Protein AF-A0A2J9IL56-F1 (afdb_monomer)

Sequence (90 aa):
MIRNGKPIDHSNVGGLWGSLVAFIVSFGLFVGVCYAIGFWTLENVWVPGIAILVCAVLAFLIPKQILGRSDSVDEVAIHTPASHAVERGH

Solvent-accessible surface area (backbone atoms only — not comparable to full-atom values): 5591 Å² total; per-residue (Å²): 119,68,59,93,92,37,75,66,77,83,80,54,82,89,42,59,66,62,54,48,52,54,46,53,55,53,49,52,39,51,51,49,36,62,53,28,58,74,60,56,40,93,90,44,47,61,67,29,46,52,52,37,51,50,39,56,52,46,64,57,46,45,56,67,71,70,68,46,70,94,74,73,74,61,66,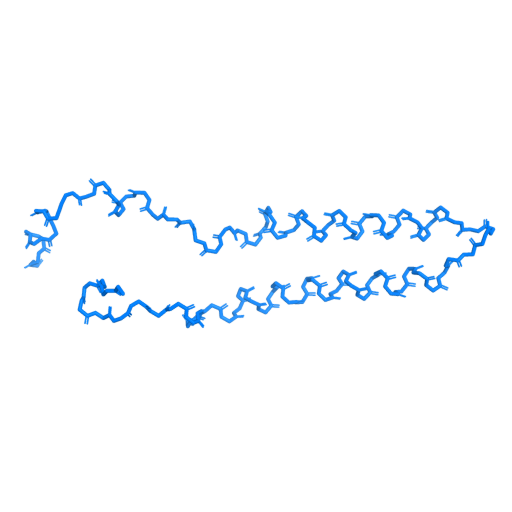72,73,74,71,55,65,81,74,63,71,67,74,67,77,119

Radius of gyration: 22.0 Å; Cα contacts (8 Å, |Δi|>4): 35; chains: 1; bounding box: 41×23×65 Å

Secondary structure (DSSP, 8-state):
-EETTEE---S-TT-HHHHHHHHHHHHHHHHHHHHHHTT--SSS-HHHHHHHHHHHHHHHHHHHHTS--TT---HHHHSS-TTSTTTT--

Structure (mmCIF, N/CA/C/O backbone):
data_AF-A0A2J9IL56-F1
#
_entry.id   AF-A0A2J9IL56-F1
#
loop_
_atom_site.group_PDB
_atom_site.id
_atom_site.type_symbol
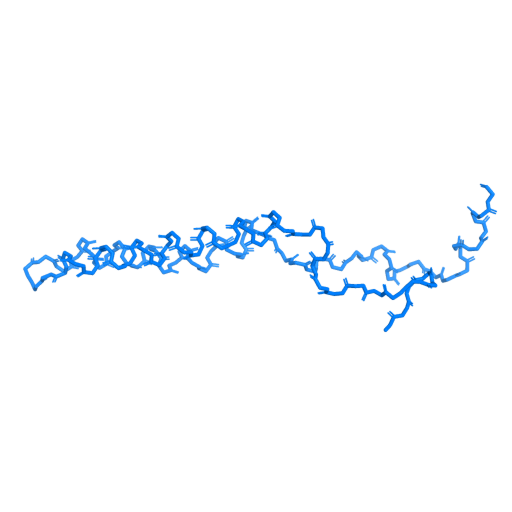_atom_site.label_atom_id
_atom_site.label_alt_id
_atom_site.label_comp_id
_atom_site.label_asym_id
_atom_site.label_entity_id
_atom_site.label_seq_id
_atom_site.pdbx_PDB_ins_code
_atom_site.Cartn_x
_atom_site.Cartn_y
_atom_site.Cartn_z
_atom_site.occupancy
_atom_site.B_iso_or_equiv
_atom_site.auth_seq_id
_atom_site.auth_comp_id
_atom_site.auth_asym_id
_atom_site.auth_atom_id
_atom_site.pdbx_PDB_model_num
ATOM 1 N N . MET A 1 1 ? 7.210 14.418 -32.065 1.00 52.41 1 MET A N 1
ATOM 2 C CA . MET A 1 1 ? 8.689 14.443 -32.137 1.00 52.41 1 MET A CA 1
ATOM 3 C C . MET A 1 1 ? 9.143 13.141 -32.782 1.00 52.41 1 MET A C 1
ATOM 5 O O . MET A 1 1 ? 8.705 12.085 -32.340 1.00 52.41 1 MET A O 1
ATOM 9 N N . ILE A 1 2 ? 9.910 13.216 -33.872 1.00 51.44 2 ILE A N 1
ATOM 10 C CA . ILE A 1 2 ? 10.428 12.057 -34.618 1.00 51.44 2 ILE A CA 1
ATOM 11 C C . ILE A 1 2 ? 11.909 11.921 -34.265 1.00 51.44 2 ILE A C 1
ATOM 13 O O . ILE A 1 2 ? 12.642 12.904 -34.361 1.00 51.44 2 ILE A O 1
ATOM 17 N N . ARG A 1 3 ? 12.349 10.726 -33.863 1.00 55.62 3 ARG A N 1
ATOM 18 C CA . ARG A 1 3 ? 13.771 10.400 -33.677 1.00 55.62 3 ARG A CA 1
ATOM 19 C C . ARG A 1 3 ? 14.110 9.315 -34.698 1.00 55.62 3 ARG A C 1
ATOM 21 O O . ARG A 1 3 ? 13.417 8.307 -34.754 1.00 55.62 3 ARG A O 1
ATOM 28 N N . ASN A 1 4 ? 15.113 9.542 -35.548 1.00 58.53 4 ASN A N 1
ATOM 29 C CA . ASN A 1 4 ? 15.531 8.606 -36.609 1.00 58.53 4 ASN A CA 1
ATOM 30 C C . ASN A 1 4 ? 14.386 8.115 -37.526 1.00 58.53 4 ASN A C 1
ATOM 32 O O . ASN A 1 4 ? 14.261 6.925 -37.798 1.00 58.53 4 ASN A O 1
ATOM 36 N N . GLY A 1 5 ? 13.511 9.019 -37.983 1.00 66.50 5 GLY A N 1
ATOM 37 C CA . GLY A 1 5 ? 12.467 8.701 -38.971 1.00 66.50 5 GLY A CA 1
ATOM 38 C C . GLY A 1 5 ? 11.263 7.899 -38.455 1.00 66.50 5 GLY A C 1
ATOM 39 O O . GLY A 1 5 ? 10.327 7.681 -39.221 1.00 66.50 5 GLY A O 1
ATOM 40 N N . LYS A 1 6 ? 11.232 7.504 -37.173 1.00 56.16 6 LYS A N 1
ATOM 41 C CA . LYS A 1 6 ? 10.089 6.823 -36.543 1.00 56.16 6 LYS A CA 1
ATOM 42 C C . LYS A 1 6 ? 9.426 7.718 -35.476 1.00 56.16 6 LYS A C 1
ATOM 44 O O . LYS A 1 6 ? 10.140 8.432 -34.760 1.00 56.16 6 LYS A O 1
ATOM 49 N N . PRO A 1 7 ? 8.082 7.732 -35.362 1.00 63.28 7 PRO A N 1
ATOM 50 C CA . PRO A 1 7 ? 7.403 8.392 -34.249 1.00 63.28 7 PRO A CA 1
ATOM 51 C C . PRO A 1 7 ? 7.897 7.828 -32.910 1.00 63.28 7 PRO A C 1
ATOM 53 O O . PRO A 1 7 ? 8.031 6.616 -32.768 1.00 63.28 7 PRO A O 1
ATOM 56 N N . ILE A 1 8 ? 8.191 8.695 -31.936 1.00 61.19 8 ILE A N 1
ATOM 57 C CA . ILE A 1 8 ? 8.447 8.243 -30.562 1.00 61.19 8 ILE A CA 1
ATOM 58 C C . ILE A 1 8 ? 7.109 7.790 -29.965 1.00 61.19 8 ILE A C 1
ATOM 60 O O . ILE A 1 8 ? 6.248 8.625 -29.671 1.00 61.19 8 ILE A O 1
ATOM 64 N N . ASP A 1 9 ? 6.952 6.483 -29.773 1.00 61.06 9 ASP A N 1
ATOM 65 C CA . ASP A 1 9 ? 5.794 5.901 -29.097 1.00 61.06 9 ASP A CA 1
ATOM 66 C C . ASP A 1 9 ? 5.907 6.104 -27.581 1.00 61.06 9 ASP A C 1
ATOM 68 O O . ASP A 1 9 ? 6.715 5.472 -26.906 1.00 61.06 9 ASP A O 1
ATOM 72 N N . HIS A 1 10 ? 5.074 6.996 -27.040 1.00 60.19 10 HIS A N 1
ATOM 73 C CA . HIS A 1 10 ? 4.972 7.272 -25.599 1.00 60.19 10 HIS A CA 1
ATOM 74 C C . HIS A 1 10 ? 3.945 6.367 -24.892 1.00 60.19 10 HIS A C 1
ATOM 76 O O . HIS A 1 10 ? 3.647 6.550 -23.717 1.00 60.19 10 HIS A O 1
ATOM 82 N N . SER A 1 11 ? 3.369 5.388 -25.592 1.00 63.62 11 SER A N 1
ATOM 83 C CA . SER A 1 11 ? 2.289 4.527 -25.091 1.00 63.62 11 SER A CA 1
ATOM 84 C C . SER A 1 11 ? 2.772 3.353 -24.228 1.00 63.62 11 SER A C 1
ATOM 86 O O . SER A 1 11 ? 2.019 2.406 -24.015 1.00 63.62 11 SER A O 1
ATOM 88 N N . ASN A 1 12 ? 4.007 3.400 -23.710 1.00 67.06 12 ASN A N 1
ATOM 89 C CA . ASN A 1 12 ? 4.621 2.308 -22.945 1.00 67.06 12 ASN A CA 1
ATOM 90 C C . ASN A 1 12 ? 4.678 0.976 -23.733 1.00 67.06 12 ASN A C 1
ATOM 92 O O . ASN A 1 12 ? 4.560 -0.116 -23.171 1.00 67.06 12 ASN A O 1
ATOM 96 N N . VAL A 1 13 ? 4.845 1.047 -25.060 1.00 62.47 13 VAL A N 1
ATOM 97 C CA . VAL A 1 13 ? 4.973 -0.137 -25.926 1.00 62.47 13 VAL A CA 1
ATOM 98 C C . VAL A 1 13 ? 6.225 -0.916 -25.519 1.00 62.47 13 VAL A C 1
ATOM 100 O O . VAL A 1 13 ? 7.337 -0.408 -25.612 1.00 62.47 13 VAL A O 1
ATOM 103 N N . GLY A 1 14 ? 6.042 -2.146 -25.029 1.00 68.69 14 GLY A N 1
ATOM 104 C CA . GLY A 1 14 ? 7.119 -2.989 -24.489 1.00 68.69 14 GLY A CA 1
ATOM 105 C C . GLY A 1 14 ? 7.354 -2.866 -22.974 1.00 68.69 14 GLY A C 1
ATOM 106 O O . GLY A 1 14 ? 8.052 -3.704 -22.410 1.00 68.69 14 GLY A O 1
ATOM 107 N N . GLY A 1 15 ? 6.722 -1.908 -22.287 1.00 76.31 15 GLY A N 1
ATOM 108 C CA . GLY A 1 15 ? 6.875 -1.674 -20.841 1.00 76.31 15 GLY A CA 1
ATOM 109 C C . GLY A 1 15 ? 5.795 -2.309 -19.955 1.00 76.31 15 GLY A C 1
ATOM 110 O O . GLY A 1 15 ? 5.634 -1.919 -18.796 1.00 76.31 15 GLY A O 1
ATOM 111 N N . LEU A 1 16 ? 5.043 -3.288 -20.473 1.00 83.00 16 LEU A N 1
ATOM 112 C CA . LEU A 1 16 ? 3.928 -3.932 -19.762 1.00 83.00 16 LEU A CA 1
ATOM 113 C C . LEU A 1 16 ? 4.350 -4.508 -18.405 1.00 83.00 16 LEU A C 1
ATOM 115 O O . LEU A 1 16 ? 3.637 -4.336 -17.421 1.00 83.00 16 LEU A O 1
ATOM 119 N N . TRP A 1 17 ? 5.518 -5.148 -18.332 1.00 81.31 17 TRP A N 1
ATOM 120 C CA . TRP A 1 17 ? 6.015 -5.746 -17.092 1.00 81.31 17 TRP A CA 1
ATOM 121 C C . TRP A 1 17 ? 6.321 -4.704 -16.013 1.00 81.31 17 TRP A C 1
ATOM 123 O O . TRP A 1 17 ? 5.992 -4.928 -14.851 1.00 81.31 17 TRP A O 1
ATOM 133 N N . GLY A 1 18 ? 6.869 -3.544 -16.390 1.00 81.88 18 GLY A N 1
ATOM 134 C CA . GLY A 1 18 ? 7.112 -2.443 -15.454 1.00 81.88 18 GLY A CA 1
ATOM 135 C C . GLY A 1 18 ? 5.807 -1.896 -14.876 1.00 81.88 18 GLY A C 1
ATOM 136 O O . GLY A 1 18 ? 5.663 -1.771 -13.660 1.00 81.88 18 GLY A O 1
ATOM 137 N N . SER A 1 19 ? 4.810 -1.661 -15.734 1.00 84.38 19 SER A N 1
ATOM 138 C CA . SER A 1 19 ? 3.485 -1.201 -15.301 1.00 84.38 19 SER A CA 1
ATOM 139 C C . SER A 1 19 ? 2.727 -2.245 -14.484 1.00 84.38 19 SER A C 1
ATOM 141 O O . SER A 1 19 ? 2.037 -1.889 -13.532 1.00 84.38 19 SER A O 1
ATOM 143 N N . LEU A 1 20 ? 2.868 -3.531 -14.813 1.00 88.81 20 LEU A N 1
ATOM 144 C CA . LEU A 1 20 ? 2.245 -4.623 -14.069 1.00 88.81 20 LEU A CA 1
ATOM 145 C C . LEU A 1 20 ? 2.831 -4.742 -12.659 1.00 88.81 20 LEU A C 1
ATOM 147 O O . LEU A 1 20 ? 2.077 -4.855 -11.695 1.00 88.81 20 LEU 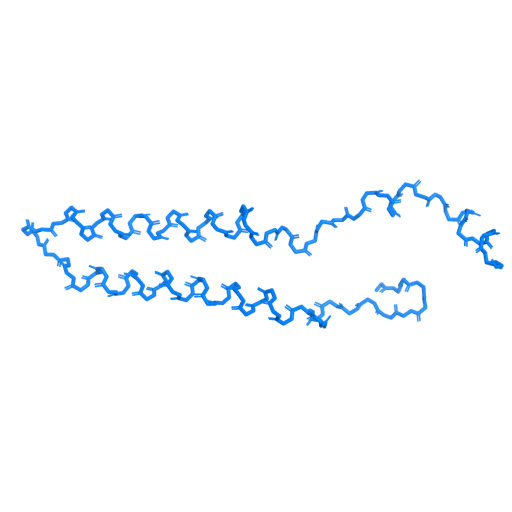A O 1
ATOM 151 N N . VAL A 1 21 ? 4.158 -4.667 -12.520 1.00 88.25 21 VAL A N 1
ATOM 152 C CA . VAL A 1 21 ? 4.816 -4.653 -11.204 1.00 88.25 21 VAL A CA 1
ATOM 153 C C . VAL A 1 21 ? 4.373 -3.425 -10.403 1.00 88.25 21 VAL A C 1
ATOM 155 O O . VAL A 1 21 ? 4.001 -3.564 -9.238 1.00 88.25 21 V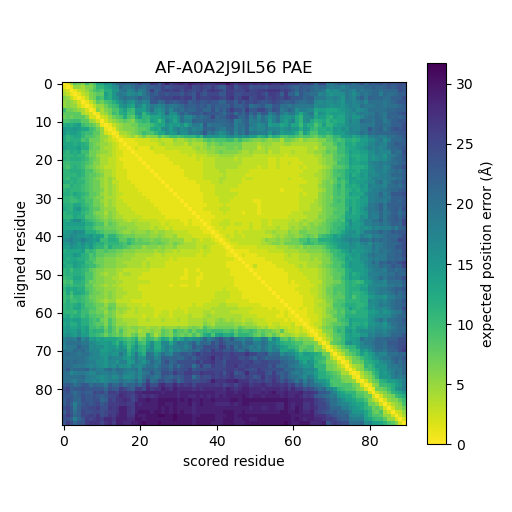AL A O 1
ATOM 158 N N . ALA A 1 22 ? 4.318 -2.245 -11.030 1.00 87.88 22 ALA A N 1
ATOM 159 C CA . ALA A 1 22 ? 3.808 -1.024 -10.398 1.00 87.88 22 ALA A CA 1
ATOM 160 C C . ALA A 1 22 ? 2.372 -1.167 -9.897 1.00 87.88 22 ALA A C 1
ATOM 162 O O . ALA A 1 22 ? 2.060 -0.752 -8.777 1.00 87.88 22 ALA A O 1
ATOM 163 N N . PHE A 1 23 ? 1.516 -1.789 -10.706 1.00 90.25 23 PHE A N 1
ATOM 164 C CA . PHE A 1 23 ? 0.139 -2.071 -10.341 1.00 90.25 23 PHE A CA 1
ATOM 165 C C . PHE A 1 23 ? 0.061 -3.028 -9.151 1.00 90.25 23 PHE A C 1
ATOM 167 O O . PHE A 1 23 ? -0.564 -2.682 -8.154 1.00 90.25 23 PHE A O 1
ATOM 174 N N . ILE A 1 24 ? 0.722 -4.189 -9.212 1.00 94.44 24 ILE A N 1
ATOM 175 C CA . ILE A 1 24 ? 0.659 -5.208 -8.151 1.00 94.44 24 ILE A CA 1
ATOM 176 C C . ILE A 1 24 ? 1.147 -4.639 -6.817 1.00 94.44 24 ILE A C 1
ATOM 178 O O . ILE A 1 24 ? 0.502 -4.844 -5.792 1.00 94.44 24 ILE A O 1
ATOM 182 N N . VAL A 1 25 ? 2.252 -3.892 -6.826 1.00 92.75 25 VAL A N 1
ATOM 183 C CA . VAL A 1 25 ? 2.798 -3.263 -5.617 1.00 92.75 25 VAL A CA 1
ATOM 184 C C . VAL A 1 25 ? 1.825 -2.230 -5.048 1.00 92.75 25 VAL A C 1
ATOM 186 O O . VAL A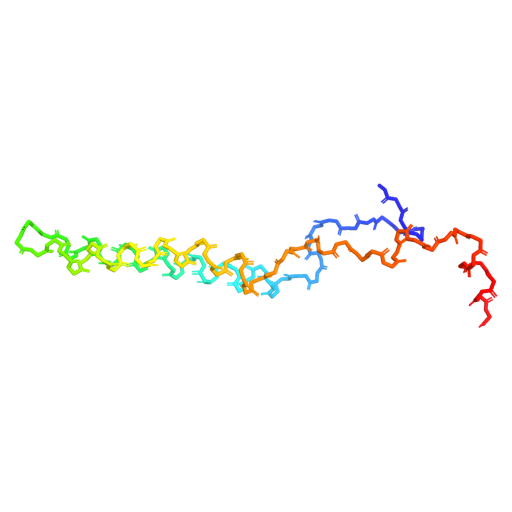 1 25 ? 1.502 -2.278 -3.861 1.00 92.75 25 VAL A O 1
ATOM 189 N N . SER A 1 26 ? 1.336 -1.309 -5.882 1.00 92.38 26 SER A N 1
ATOM 190 C CA . SER A 1 26 ? 0.443 -0.235 -5.424 1.00 92.38 26 SER A CA 1
ATOM 191 C C . SER A 1 26 ? -0.895 -0.791 -4.937 1.00 92.38 26 SER A C 1
ATOM 193 O O . SER A 1 26 ? -1.410 -0.378 -3.899 1.00 92.38 26 SER A O 1
ATOM 195 N N . PHE A 1 27 ? -1.436 -1.774 -5.656 1.00 94.88 27 PHE A N 1
ATOM 196 C CA . PHE A 1 27 ? -2.678 -2.447 -5.305 1.00 94.88 27 PHE A CA 1
ATOM 197 C C . PHE A 1 27 ? -2.527 -3.290 -4.035 1.00 94.88 27 PHE A C 1
ATOM 199 O O . PHE A 1 27 ? -3.393 -3.244 -3.165 1.00 94.88 27 PHE A O 1
ATOM 206 N N . GLY A 1 28 ? -1.408 -4.000 -3.872 1.00 96.44 28 GLY A N 1
ATOM 207 C CA . GLY A 1 28 ? -1.111 -4.760 -2.658 1.00 96.44 28 GLY A CA 1
ATOM 208 C C . GLY A 1 28 ? -1.048 -3.872 -1.414 1.00 96.44 28 GLY A C 1
ATOM 209 O O . GLY A 1 28 ? -1.633 -4.211 -0.387 1.00 96.44 28 GLY A O 1
ATOM 210 N N . LEU A 1 29 ? -0.414 -2.700 -1.514 1.00 96.12 29 LEU A N 1
ATOM 211 C CA . LEU A 1 29 ? -0.384 -1.720 -0.422 1.00 96.12 29 LEU A CA 1
ATOM 212 C C . LEU A 1 29 ? -1.772 -1.152 -0.109 1.00 96.12 29 LEU A C 1
ATOM 214 O O . LEU A 1 29 ? -2.116 -1.007 1.063 1.00 96.12 29 LEU A O 1
ATOM 218 N N . PHE A 1 30 ? -2.580 -0.876 -1.134 1.00 94.94 30 PHE A N 1
ATOM 219 C CA . PHE A 1 30 ? -3.965 -0.439 -0.956 1.00 94.94 30 PHE A CA 1
ATOM 220 C C . PHE A 1 30 ? -4.799 -1.488 -0.209 1.00 94.94 30 PHE A C 1
ATOM 222 O O . PHE A 1 30 ? -5.432 -1.171 0.798 1.00 94.94 30 PHE A O 1
ATOM 229 N N . VAL A 1 31 ? -4.735 -2.753 -0.636 1.00 97.56 31 VAL A N 1
ATOM 230 C CA . VAL A 1 31 ? -5.417 -3.862 0.047 1.00 97.56 31 VAL A CA 1
ATOM 231 C C . VAL A 1 31 ? -4.899 -4.029 1.478 1.00 97.56 31 VAL A C 1
ATOM 233 O O . VAL A 1 31 ? -5.694 -4.256 2.386 1.00 97.56 31 VAL A O 1
ATOM 236 N N . GLY A 1 32 ? -3.595 -3.850 1.708 1.00 96.19 32 GLY A N 1
ATOM 237 C CA . GLY A 1 32 ? -3.001 -3.866 3.047 1.00 96.19 32 GLY A CA 1
ATOM 238 C C . GLY A 1 32 ? -3.607 -2.816 3.983 1.00 96.19 32 GLY A C 1
ATOM 239 O O . GLY A 1 32 ? -3.933 -3.132 5.126 1.00 96.19 32 GLY A O 1
ATOM 240 N N . VAL A 1 33 ? -3.846 -1.598 3.489 1.00 96.81 33 VAL A N 1
ATOM 241 C CA . VAL A 1 33 ? -4.544 -0.542 4.245 1.00 96.81 33 VAL A CA 1
ATOM 242 C C . VAL A 1 33 ? -6.004 -0.918 4.502 1.00 96.81 33 VAL A C 1
ATOM 244 O O . VAL A 1 33 ? -6.467 -0.799 5.637 1.00 96.81 33 VAL A O 1
ATOM 247 N N . CYS A 1 34 ? -6.723 -1.415 3.490 1.00 96.31 34 CYS A N 1
ATOM 248 C CA . CYS A 1 34 ? -8.109 -1.873 3.647 1.00 96.31 34 CYS A CA 1
ATOM 249 C C . CYS A 1 34 ? -8.242 -3.020 4.658 1.00 96.31 34 CYS A C 1
ATOM 251 O O . CYS A 1 34 ? -9.238 -3.102 5.371 1.00 96.31 34 CYS A O 1
ATOM 253 N N . TYR A 1 35 ? -7.248 -3.901 4.740 1.00 96.00 35 TYR A N 1
ATOM 254 C CA . TYR A 1 35 ? -7.211 -4.955 5.745 1.00 96.00 35 TYR A CA 1
ATOM 255 C C . TYR A 1 35 ? -6.922 -4.379 7.135 1.00 96.00 35 TYR A C 1
ATOM 257 O O . TYR A 1 35 ? -7.664 -4.644 8.077 1.00 96.00 35 TYR A O 1
ATOM 265 N N . ALA A 1 36 ? -5.885 -3.545 7.263 1.00 95.19 36 ALA A N 1
ATOM 266 C CA . ALA A 1 36 ? -5.471 -2.972 8.541 1.00 95.19 36 ALA A CA 1
ATOM 267 C C . ALA A 1 36 ? -6.561 -2.100 9.184 1.00 95.19 36 ALA A C 1
ATOM 269 O O . ALA A 1 36 ? -6.760 -2.172 10.397 1.00 95.19 36 ALA A O 1
ATOM 270 N N . ILE A 1 37 ? -7.315 -1.330 8.391 1.00 94.69 37 ILE A N 1
ATOM 271 C CA . ILE A 1 37 ? -8.404 -0.494 8.918 1.00 94.69 37 ILE A CA 1
ATOM 272 C C . ILE A 1 37 ? -9.540 -1.334 9.520 1.00 94.69 37 ILE A C 1
ATOM 274 O O . ILE A 1 37 ? -10.200 -0.881 10.449 1.00 94.69 37 ILE A O 1
ATOM 278 N N . GLY A 1 38 ? -9.727 -2.576 9.058 1.00 94.00 38 GLY A N 1
ATOM 279 C CA . GLY A 1 38 ? -10.721 -3.503 9.605 1.00 94.00 38 GLY A CA 1
ATOM 280 C C . GLY A 1 38 ? -10.457 -3.910 11.058 1.00 94.00 38 GLY A C 1
ATOM 281 O O . GLY A 1 38 ? -11.384 -4.307 11.757 1.00 94.00 38 GLY A O 1
ATOM 282 N N . PHE A 1 39 ? -9.218 -3.768 11.536 1.00 92.88 39 PHE A N 1
ATOM 283 C CA . PHE A 1 39 ? -8.840 -4.036 12.928 1.00 92.88 39 PHE A CA 1
ATOM 284 C C . PHE A 1 39 ? -8.786 -2.766 13.782 1.00 92.88 39 PHE A C 1
ATOM 286 O O . PHE A 1 39 ? -8.418 -2.832 14.957 1.00 92.88 39 PHE A O 1
ATOM 293 N N . TRP A 1 40 ? -9.130 -1.606 13.215 1.00 92.00 40 TRP A N 1
ATOM 294 C CA . TRP A 1 40 ? -9.058 -0.339 13.925 1.00 92.00 40 TRP A CA 1
ATOM 295 C C . TRP A 1 40 ? -10.190 -0.206 14.936 1.00 92.00 40 TRP A C 1
ATOM 297 O O . TRP A 1 40 ? -11.354 -0.015 14.590 1.00 92.00 40 TRP A O 1
ATOM 307 N N . THR A 1 41 ? -9.823 -0.244 16.211 1.00 93.62 41 THR A N 1
ATOM 308 C CA . THR A 1 41 ? -10.726 -0.017 17.341 1.00 93.62 41 THR A CA 1
ATOM 309 C C . THR A 1 41 ? -10.115 1.025 18.273 1.00 93.62 41 THR A C 1
ATOM 311 O O . THR A 1 41 ? -8.906 1.242 18.250 1.00 93.62 41 THR A O 1
ATOM 314 N N . LEU A 1 42 ? -10.930 1.682 19.104 1.00 91.50 42 LEU A N 1
ATOM 315 C CA . LEU A 1 42 ? -10.432 2.680 20.064 1.00 91.50 42 LEU A CA 1
ATOM 316 C C . LEU A 1 42 ? -9.551 2.066 21.165 1.00 91.50 42 LEU A C 1
ATOM 318 O O . LEU A 1 42 ? -8.719 2.760 21.740 1.00 91.50 42 LEU A O 1
ATOM 322 N N . GLU A 1 43 ? -9.706 0.770 21.430 1.00 94.44 43 GLU A N 1
ATOM 323 C CA . GLU A 1 43 ? -8.888 0.027 22.393 1.00 94.44 43 GLU A CA 1
ATOM 324 C C . GLU A 1 43 ? -7.535 -0.386 21.799 1.00 94.44 43 GLU A C 1
ATOM 326 O O . GLU A 1 43 ? -6.534 -0.457 22.510 1.00 94.44 43 GLU A O 1
ATOM 331 N N . ASN A 1 44 ? -7.479 -0.618 20.483 1.00 90.50 44 ASN A N 1
ATOM 332 C CA . ASN A 1 44 ? -6.264 -1.005 19.776 1.00 90.50 44 ASN A CA 1
ATOM 333 C C . ASN A 1 44 ? -6.048 -0.143 18.528 1.00 90.50 44 ASN A C 1
ATOM 335 O O . ASN A 1 44 ? -6.238 -0.575 17.392 1.00 90.50 44 ASN A O 1
ATOM 339 N N . VAL A 1 45 ? -5.637 1.101 18.767 1.00 94.88 45 VAL A N 1
ATOM 340 C CA . 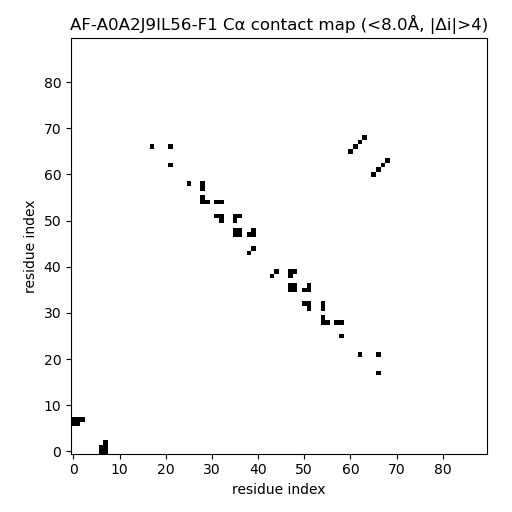VAL A 1 45 ? -5.382 2.103 17.721 1.00 94.88 45 VAL A CA 1
ATOM 341 C C . VAL A 1 45 ? -3.977 1.957 17.129 1.00 94.88 45 VAL A C 1
ATOM 343 O O . VAL A 1 45 ? -3.759 2.188 15.942 1.00 94.88 45 VAL A O 1
ATOM 346 N N . TRP A 1 46 ? -3.002 1.570 17.954 1.00 94.56 46 TRP A N 1
ATOM 347 C CA . TRP A 1 46 ? -1.586 1.643 17.596 1.00 94.56 46 TRP A CA 1
ATOM 348 C C . TRP A 1 46 ? -1.169 0.619 16.547 1.00 94.56 46 TRP A C 1
ATOM 350 O O . TRP A 1 46 ? -0.479 0.977 15.597 1.00 94.56 46 TRP A O 1
ATOM 360 N N . VAL A 1 47 ? -1.587 -0.639 16.692 1.00 94.50 47 VAL A N 1
ATOM 361 C CA . VAL A 1 47 ? -1.204 -1.709 15.758 1.00 94.50 47 VAL A CA 1
ATOM 362 C C . VAL A 1 47 ? -1.727 -1.439 14.337 1.00 94.50 47 VAL A C 1
ATOM 364 O O . VAL A 1 47 ? -0.904 -1.360 13.419 1.00 94.50 47 VAL A O 1
ATOM 367 N N . PRO A 1 48 ? -3.042 -1.232 14.115 1.00 96.12 48 PRO A N 1
ATOM 368 C CA . PRO A 1 48 ? -3.553 -0.900 12.784 1.00 96.12 48 PRO A CA 1
ATOM 369 C C . PRO A 1 48 ? -3.066 0.477 12.304 1.00 96.12 48 PRO A C 1
ATOM 371 O O . PRO A 1 48 ? -2.780 0.638 11.118 1.00 96.12 48 PRO A O 1
ATOM 374 N N . GLY A 1 49 ? -2.872 1.439 13.213 1.00 95.69 49 GLY A N 1
ATOM 375 C CA . GLY A 1 49 ? -2.293 2.752 12.918 1.00 95.69 49 GLY A CA 1
ATOM 376 C C . GLY A 1 49 ? -0.895 2.695 12.327 1.00 95.69 49 GLY A C 1
ATOM 377 O O . GLY A 1 49 ? -0.646 3.267 11.264 1.00 95.69 49 GLY A O 1
ATOM 378 N N . ILE A 1 50 ? 0.012 1.970 12.977 1.00 97.31 50 ILE A N 1
ATOM 379 C CA . ILE A 1 50 ? 1.387 1.803 12.504 1.00 97.31 50 ILE A CA 1
ATOM 380 C C . ILE A 1 50 ? 1.404 1.015 11.195 1.00 97.31 50 ILE A C 1
ATOM 382 O O . ILE A 1 50 ? 2.133 1.392 10.281 1.00 97.31 50 ILE A O 1
ATOM 386 N N . ALA A 1 51 ? 0.584 -0.032 11.063 1.00 96.44 51 ALA A N 1
ATOM 387 C CA . ALA A 1 51 ? 0.492 -0.795 9.820 1.00 96.44 51 ALA A CA 1
ATOM 3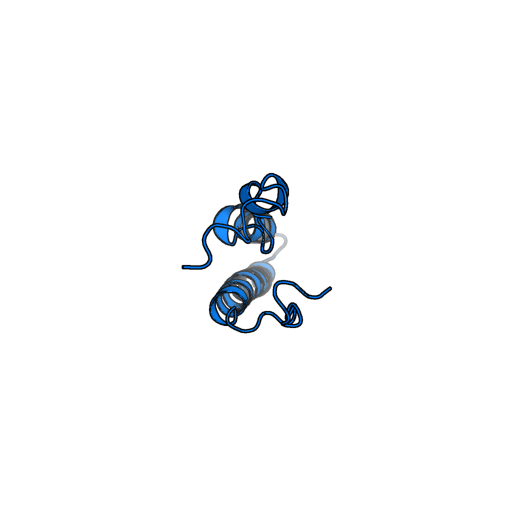88 C C . ALA A 1 51 ? 0.089 0.098 8.634 1.00 96.44 51 ALA A C 1
ATOM 390 O O . ALA A 1 51 ? 0.759 0.094 7.601 1.00 96.44 51 ALA A O 1
ATOM 391 N N . ILE A 1 52 ? -0.943 0.930 8.806 1.00 96.75 52 ILE A N 1
ATOM 392 C CA . ILE A 1 52 ? -1.388 1.880 7.777 1.00 96.75 52 ILE A CA 1
ATOM 393 C C . ILE A 1 52 ? -0.304 2.917 7.478 1.00 96.75 52 ILE A C 1
ATOM 395 O O . ILE A 1 52 ? -0.052 3.209 6.308 1.00 96.75 52 ILE A O 1
ATOM 399 N N . LEU A 1 53 ? 0.373 3.442 8.503 1.00 96.94 53 LEU A N 1
ATOM 400 C CA . LEU A 1 53 ? 1.471 4.392 8.327 1.00 96.94 53 LEU A CA 1
ATOM 401 C C . LEU A 1 53 ? 2.618 3.780 7.508 1.00 96.94 53 LEU A C 1
ATOM 403 O O . LEU A 1 53 ? 3.106 4.407 6.571 1.00 96.94 53 LEU A O 1
ATOM 407 N N . VAL A 1 54 ? 3.020 2.545 7.814 1.00 97.31 54 VAL A N 1
ATOM 408 C CA . VAL A 1 54 ? 4.052 1.822 7.059 1.00 97.31 54 VAL A CA 1
ATOM 409 C C . VAL A 1 54 ? 3.607 1.614 5.614 1.00 97.31 54 VAL A C 1
ATOM 411 O O . VAL A 1 54 ? 4.372 1.925 4.702 1.00 97.31 54 VAL A O 1
ATOM 414 N N . CYS A 1 55 ? 2.370 1.167 5.377 1.00 96.38 55 CYS A N 1
ATOM 415 C CA . CYS A 1 55 ? 1.838 1.026 4.021 1.00 96.38 55 CYS A CA 1
ATOM 416 C C . CYS A 1 55 ? 1.852 2.358 3.256 1.00 96.38 55 CYS A C 1
ATOM 418 O O . CYS A 1 55 ? 2.246 2.383 2.091 1.00 96.38 55 CYS A O 1
ATOM 420 N N . ALA A 1 56 ? 1.492 3.467 3.909 1.00 93.94 56 ALA A N 1
ATOM 421 C CA . ALA A 1 56 ? 1.531 4.796 3.310 1.00 93.94 56 ALA A CA 1
ATOM 422 C C . ALA A 1 56 ? 2.965 5.214 2.951 1.00 93.94 56 ALA A C 1
ATOM 424 O O . ALA A 1 56 ? 3.210 5.657 1.833 1.00 93.94 56 ALA A O 1
ATOM 425 N N . VAL A 1 57 ? 3.935 5.020 3.851 1.00 95.62 57 VAL A N 1
ATOM 426 C CA . VAL A 1 57 ? 5.351 5.322 3.576 1.00 95.62 57 VAL A CA 1
ATOM 427 C C . VAL A 1 57 ? 5.867 4.481 2.407 1.00 95.62 57 VAL A C 1
ATOM 429 O O . VAL A 1 57 ? 6.474 5.022 1.481 1.00 95.62 57 VAL A O 1
ATOM 432 N N . LEU A 1 58 ? 5.586 3.176 2.404 1.00 95.31 58 LEU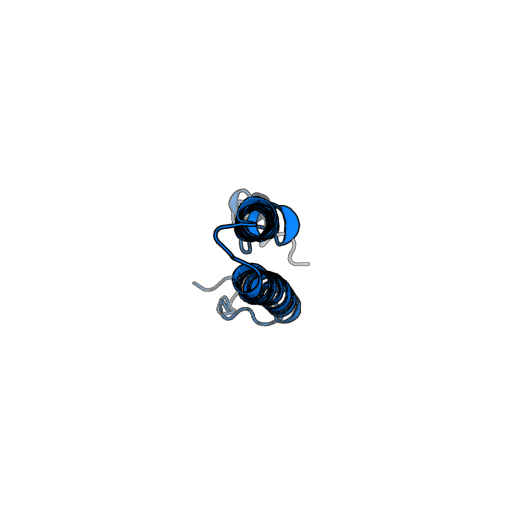 A N 1
ATOM 433 C CA . LEU A 1 58 ? 6.000 2.267 1.336 1.00 95.31 58 LEU A CA 1
ATOM 434 C C . LEU A 1 58 ? 5.370 2.627 -0.013 1.00 95.31 58 LEU A C 1
ATOM 436 O O . LEU A 1 58 ? 6.054 2.534 -1.033 1.00 95.31 58 LEU A O 1
ATOM 440 N N . ALA A 1 59 ? 4.129 3.119 -0.025 1.00 91.62 59 ALA A N 1
ATOM 441 C CA . ALA A 1 59 ? 3.458 3.570 -1.244 1.00 91.62 59 ALA A CA 1
ATOM 442 C C . ALA A 1 59 ? 4.190 4.733 -1.923 1.00 91.62 59 ALA A C 1
ATOM 444 O O . ALA A 1 59 ? 4.126 4.863 -3.141 1.00 91.62 59 ALA A O 1
ATOM 445 N N . PHE A 1 60 ? 4.936 5.545 -1.170 1.00 87.12 60 PHE A N 1
ATOM 446 C CA . PHE A 1 60 ? 5.787 6.593 -1.736 1.00 87.12 60 PHE A CA 1
ATOM 447 C C . PHE A 1 60 ? 7.232 6.149 -1.953 1.00 87.12 60 PHE A C 1
ATOM 449 O O . PHE A 1 60 ? 7.888 6.646 -2.869 1.00 87.12 60 PHE A O 1
ATOM 456 N N . LEU A 1 61 ? 7.754 5.260 -1.109 1.00 91.06 61 LEU A N 1
ATOM 457 C CA . LEU A 1 61 ? 9.157 4.856 -1.140 1.00 91.06 61 LEU A CA 1
ATOM 458 C C . LEU A 1 61 ? 9.431 3.890 -2.295 1.00 91.06 61 LEU A C 1
ATOM 460 O O . LEU A 1 61 ? 10.385 4.096 -3.045 1.00 91.06 61 LEU A O 1
ATOM 464 N N . ILE A 1 62 ? 8.567 2.891 -2.493 1.00 89.12 62 ILE A N 1
ATOM 465 C CA . ILE A 1 62 ? 8.769 1.856 -3.514 1.00 89.12 62 ILE A CA 1
ATOM 466 C C . ILE A 1 62 ? 8.770 2.448 -4.934 1.00 89.12 62 ILE A C 1
ATOM 468 O O . ILE A 1 62 ? 9.727 2.180 -5.668 1.00 89.12 62 ILE A O 1
ATOM 472 N N . PRO A 1 63 ? 7.809 3.310 -5.335 1.00 83.38 63 PRO A N 1
ATOM 473 C CA . PRO A 1 63 ? 7.857 3.930 -6.657 1.00 83.38 63 PRO A CA 1
ATOM 474 C C . PRO A 1 63 ? 9.099 4.801 -6.867 1.00 83.38 63 PRO A C 1
ATOM 476 O O . PRO A 1 63 ? 9.688 4.779 -7.943 1.00 83.38 63 PRO A O 1
ATOM 479 N N . LYS A 1 64 ? 9.529 5.547 -5.838 1.00 81.75 64 LYS A N 1
ATOM 480 C CA . LYS A 1 64 ? 10.683 6.454 -5.941 1.00 81.75 64 LYS A CA 1
ATOM 481 C C . LYS A 1 64 ? 12.018 5.722 -6.033 1.00 81.75 64 LYS A C 1
ATOM 483 O O . LYS A 1 64 ? 12.905 6.192 -6.735 1.00 81.75 64 LYS A O 1
ATOM 488 N N . GLN A 1 65 ? 12.191 4.643 -5.273 1.00 82.50 65 GLN A N 1
ATOM 489 C CA . GLN A 1 65 ? 13.504 4.020 -5.077 1.00 82.50 65 GLN A CA 1
ATOM 490 C C . GLN A 1 65 ? 13.699 2.757 -5.913 1.00 82.50 65 GLN A C 1
ATOM 492 O O . GLN A 1 65 ? 14.820 2.484 -6.326 1.00 82.50 65 GLN A O 1
ATOM 497 N N . ILE A 1 66 ? 12.633 1.988 -6.157 1.00 77.44 66 ILE A N 1
ATOM 498 C CA . ILE A 1 66 ? 12.745 0.640 -6.732 1.00 77.44 66 ILE A CA 1
ATOM 499 C C . ILE A 1 66 ? 12.279 0.616 -8.183 1.00 77.44 66 ILE A C 1
ATOM 501 O O . ILE A 1 66 ? 12.941 0.024 -9.028 1.00 77.44 66 ILE A O 1
ATOM 505 N N . LEU A 1 67 ? 11.151 1.260 -8.492 1.00 74.56 67 LEU A N 1
ATOM 506 C CA . LEU A 1 67 ? 10.586 1.188 -9.844 1.00 74.56 67 LEU A CA 1
ATOM 507 C C . LEU A 1 67 ? 11.271 2.116 -10.849 1.00 74.56 67 LEU A C 1
ATOM 509 O O . LEU A 1 67 ? 11.082 1.936 -12.047 1.00 74.56 67 LEU A O 1
ATOM 513 N N . GLY A 1 68 ? 12.113 3.036 -10.370 1.00 63.09 68 GLY A N 1
ATOM 514 C CA . GLY A 1 68 ? 12.937 3.886 -11.219 1.00 63.09 68 GLY A CA 1
ATOM 515 C C . GLY A 1 68 ? 12.127 4.941 -11.976 1.00 63.09 68 GLY A C 1
ATOM 516 O O . GLY A 1 68 ? 10.964 4.766 -12.330 1.00 63.09 68 GLY A O 1
ATOM 517 N N . ARG A 1 69 ? 12.751 6.096 -12.217 1.00 62.00 69 ARG A N 1
ATOM 518 C CA . ARG A 1 69 ? 12.200 7.152 -13.075 1.00 62.00 69 ARG A CA 1
ATOM 519 C C . ARG A 1 69 ? 11.939 6.551 -14.456 1.00 62.00 69 ARG A C 1
ATOM 521 O O . ARG A 1 69 ? 12.894 6.197 -15.135 1.00 62.00 69 ARG A O 1
ATOM 528 N N . SER A 1 70 ? 10.673 6.486 -14.872 1.00 57.09 70 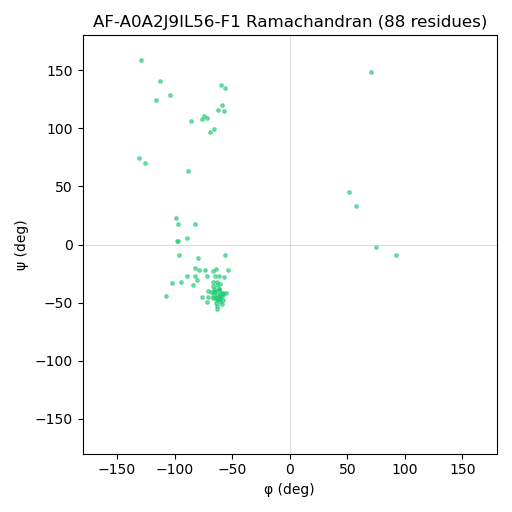SER A N 1
ATOM 529 C CA . SER A 1 70 ? 10.284 5.987 -16.201 1.00 57.09 70 SER A CA 1
ATOM 530 C C . SER A 1 70 ? 11.014 6.689 -17.357 1.00 57.09 70 SER A C 1
ATOM 532 O O . SER A 1 70 ? 11.146 6.096 -18.417 1.00 57.09 70 SER A O 1
ATOM 534 N N . ASP A 1 71 ? 11.534 7.901 -17.125 1.00 57.28 71 ASP A N 1
ATOM 535 C CA . ASP A 1 71 ? 12.344 8.674 -18.068 1.00 57.28 71 ASP A CA 1
ATOM 536 C C . ASP A 1 71 ? 13.690 9.094 -17.448 1.00 57.28 71 ASP A C 1
ATOM 538 O O . ASP A 1 71 ? 13.924 10.271 -17.139 1.00 57.28 71 ASP A O 1
ATOM 542 N N . SER A 1 72 ? 14.612 8.155 -17.226 1.00 53.34 72 SER A N 1
ATOM 543 C CA . SER A 1 72 ? 16.027 8.533 -17.153 1.00 53.34 72 SER A CA 1
ATOM 544 C C . SER A 1 72 ? 16.468 8.939 -18.558 1.00 53.34 72 SER A C 1
ATOM 546 O O . SER A 1 72 ? 16.740 8.091 -19.407 1.00 53.34 72 SER A O 1
ATOM 548 N N . VAL A 1 73 ? 16.458 10.246 -18.819 1.00 52.25 73 VAL A N 1
ATOM 549 C CA . VAL A 1 73 ? 16.972 10.827 -20.059 1.00 52.25 73 VAL A CA 1
ATOM 550 C C . VAL A 1 73 ? 18.440 10.435 -20.169 1.00 52.25 73 VAL A C 1
ATOM 552 O O . VAL A 1 73 ? 19.225 10.733 -19.273 1.00 52.25 73 VAL A O 1
ATOM 555 N N . ASP A 1 74 ? 18.796 9.730 -21.236 1.00 54.38 74 ASP A N 1
ATOM 556 C CA . ASP A 1 74 ? 20.176 9.344 -21.505 1.00 54.38 74 ASP A CA 1
ATOM 557 C C . ASP A 1 74 ? 20.988 10.624 -21.777 1.00 54.38 74 ASP A C 1
ATOM 559 O O . ASP A 1 74 ? 20.894 11.210 -22.856 1.00 54.38 74 ASP A O 1
ATOM 563 N N . GLU A 1 75 ? 21.728 11.132 -20.785 1.00 58.59 75 GLU A N 1
ATOM 564 C CA . GLU A 1 75 ? 22.521 12.372 -20.907 1.00 58.59 75 GLU A CA 1
ATOM 565 C C . GLU A 1 75 ? 23.526 12.288 -22.070 1.00 58.59 75 GLU A C 1
ATOM 567 O O . GLU A 1 75 ? 23.816 13.287 -22.734 1.00 58.59 75 GLU A O 1
ATOM 572 N N . VAL A 1 76 ? 23.969 11.073 -22.413 1.00 57.19 76 VAL A N 1
ATOM 573 C CA . VAL A 1 76 ? 24.850 10.786 -23.556 1.00 57.19 76 VAL A CA 1
ATOM 574 C C . VAL A 1 76 ? 24.187 11.139 -24.895 1.00 57.19 76 VAL A C 1
ATOM 576 O O . VAL A 1 76 ? 24.851 11.598 -25.830 1.00 57.19 76 VAL A O 1
ATOM 579 N N . ALA A 1 77 ? 22.862 11.004 -24.992 1.00 56.88 77 ALA A N 1
ATOM 580 C CA . ALA A 1 77 ? 22.106 11.358 -26.187 1.00 56.88 77 ALA A CA 1
ATOM 581 C C . ALA A 1 77 ? 21.960 12.872 -26.400 1.00 56.88 77 ALA A C 1
ATOM 583 O O . ALA A 1 77 ? 21.702 13.291 -27.528 1.00 56.88 77 ALA A O 1
ATOM 584 N N . ILE A 1 78 ? 22.107 13.682 -25.347 1.00 56.50 78 ILE A N 1
ATOM 585 C CA . ILE A 1 78 ? 21.970 15.145 -25.425 1.00 56.50 78 ILE A CA 1
ATOM 586 C C . ILE A 1 78 ? 23.310 15.815 -25.763 1.00 56.50 78 ILE A C 1
ATOM 588 O O . ILE A 1 78 ? 23.323 16.860 -26.411 1.00 56.50 78 ILE A O 1
ATOM 592 N N . HIS A 1 79 ? 24.440 15.193 -25.412 1.00 60.94 79 HIS A N 1
ATOM 593 C CA . HIS A 1 79 ? 25.779 15.753 -25.645 1.00 60.94 79 HIS A CA 1
ATOM 594 C C . HIS A 1 79 ? 26.492 15.255 -26.908 1.00 60.94 79 HIS A C 1
ATOM 596 O O . HIS A 1 79 ? 27.624 15.663 -27.158 1.00 60.94 79 HIS A O 1
ATOM 602 N N . THR A 1 80 ? 25.858 14.420 -27.733 1.00 59.34 80 THR A N 1
ATOM 603 C CA . THR A 1 80 ? 26.422 14.059 -29.041 1.00 59.34 80 THR A CA 1
ATOM 604 C C . THR A 1 80 ? 26.006 15.113 -30.074 1.00 59.34 80 THR A C 1
ATOM 606 O O . THR A 1 80 ? 24.838 15.128 -30.470 1.00 59.34 80 THR A O 1
ATOM 609 N N . PRO A 1 81 ? 26.903 16.009 -30.537 1.00 57.66 81 PRO A N 1
ATOM 610 C CA . PRO A 1 81 ? 26.575 16.895 -31.644 1.00 57.66 81 PRO A CA 1
ATOM 611 C C . PRO A 1 81 ? 26.229 16.048 -32.876 1.00 57.66 81 PRO A C 1
ATOM 613 O O . PRO A 1 81 ? 26.890 15.050 -33.173 1.00 57.66 81 PRO A O 1
ATOM 616 N N . ALA A 1 82 ? 25.177 16.449 -33.593 1.00 57.03 82 ALA A N 1
ATOM 617 C CA . ALA A 1 82 ? 24.588 15.715 -34.719 1.00 57.03 82 ALA A CA 1
ATOM 618 C C . ALA A 1 82 ? 25.568 15.381 -35.868 1.00 57.03 82 ALA A C 1
ATOM 620 O O . ALA A 1 82 ? 25.228 14.604 -36.757 1.00 57.03 82 ALA A O 1
ATOM 621 N N . SER A 1 83 ? 26.785 15.929 -35.849 1.00 55.44 83 SER A N 1
ATOM 622 C CA . SER A 1 83 ? 27.830 15.705 -36.846 1.00 55.44 83 SER A CA 1
ATOM 623 C C . SER A 1 83 ? 28.471 14.313 -36.796 1.00 55.44 83 SER A C 1
ATOM 625 O O . SER A 1 83 ? 28.906 13.832 -37.834 1.00 55.44 83 SER A O 1
ATOM 627 N N . HIS A 1 84 ? 28.505 13.624 -35.647 1.00 52.53 84 HIS A N 1
ATOM 628 C CA . HIS A 1 84 ? 29.220 12.335 -35.531 1.00 52.53 84 HIS A CA 1
ATOM 629 C C . HIS A 1 84 ? 28.348 11.085 -35.711 1.00 52.53 84 HIS A C 1
ATOM 631 O O . HIS A 1 84 ? 28.874 9.976 -35.800 1.00 52.53 84 HIS A O 1
ATOM 637 N N . ALA A 1 85 ? 27.023 11.238 -35.774 1.00 54.12 85 ALA A N 1
ATOM 638 C CA . ALA A 1 85 ? 26.111 10.118 -36.018 1.00 54.12 85 ALA A CA 1
ATOM 639 C C . ALA A 1 85 ? 26.042 9.722 -37.505 1.00 54.12 85 ALA A C 1
ATOM 641 O O . ALA A 1 85 ? 25.699 8.587 -37.819 1.00 54.12 85 ALA A O 1
ATOM 642 N N . VAL A 1 86 ? 26.393 10.639 -38.413 1.00 54.62 86 VAL A N 1
ATOM 643 C CA . VAL A 1 86 ? 26.395 10.400 -39.868 1.00 54.62 86 VAL A CA 1
ATOM 644 C C . VAL A 1 86 ? 27.672 9.681 -40.329 1.00 54.62 86 VAL A C 1
ATOM 646 O O . VAL A 1 86 ? 27.636 8.938 -41.300 1.00 54.62 86 VAL A O 1
ATOM 649 N N . GLU A 1 87 ? 28.789 9.836 -39.614 1.00 51.75 87 GLU A N 1
ATOM 650 C CA . GLU A 1 87 ? 30.099 9.305 -40.031 1.00 51.75 87 GLU A CA 1
ATOM 651 C C . GLU A 1 87 ? 30.307 7.815 -39.697 1.00 51.75 87 GLU A C 1
ATOM 653 O O . GLU A 1 87 ? 31.127 7.147 -40.316 1.00 51.75 87 GLU A O 1
ATOM 658 N N . ARG A 1 88 ? 29.538 7.258 -38.751 1.00 53.41 88 ARG A N 1
ATOM 659 C CA . ARG A 1 88 ? 29.602 5.830 -38.371 1.00 53.41 88 ARG A CA 1
ATOM 660 C C . ARG A 1 88 ? 28.511 4.965 -39.013 1.00 53.41 88 ARG A C 1
ATOM 662 O O . ARG A 1 88 ? 28.174 3.907 -38.494 1.00 53.41 88 ARG A O 1
ATOM 669 N N . GLY A 1 89 ? 27.956 5.425 -40.132 1.00 50.53 89 GLY A N 1
ATOM 670 C CA . GLY A 1 89 ? 27.107 4.637 -41.023 1.00 50.53 89 GLY A CA 1
ATOM 671 C C . GLY A 1 89 ? 27.925 3.898 -42.083 1.00 50.53 89 GLY A C 1
ATOM 672 O O . GLY A 1 89 ? 27.764 4.180 -43.266 1.00 50.53 89 GLY A O 1
ATOM 673 N N . HIS A 1 90 ? 28.790 2.981 -41.645 1.00 39.59 90 HIS A N 1
ATOM 674 C CA . HIS A 1 90 ? 29.339 1.871 -42.429 1.00 39.59 90 HIS A CA 1
ATOM 675 C C . HIS A 1 90 ? 29.330 0.616 -41.558 1.00 39.59 90 HIS A C 1
ATOM 677 O O . HIS A 1 90 ? 29.826 0.705 -40.411 1.00 39.59 90 HIS A O 1
#

Mean predicted aligned error: 12.02 Å

pLDDT: mean 77.44, std 17.7, range [39.59, 97.56]

Foldseek 3Di:
DDDPNHDDDPPCVVVVVLVVVLCCLLVVLVVQLVVLVVPDDPVDNPRSVVSNVVSVVCNVCCVPPPSDDPDPDPVVVVPDDPVPVVVPPD